Protein AF-A0A286UAE4-F1 (afdb_monomer)

Secondary structure (DSSP, 8-state):
-PPP----------PPEEES-TT-EEETT-EEEEEE--TT--SS-S--EEEEEEEETTEEPSS-SEEEEEGGGSEEEEEPP----EEEEEEEEESSS-EE---EEEE-

Structure (mmCIF, N/CA/C/O backbone):
data_AF-A0A286UAE4-F1
#
_entry.id   AF-A0A286UAE4-F1
#
loop_
_atom_site.group_PDB
_atom_site.id
_atom_site.type_symbol
_atom_site.label_atom_id
_atom_site.label_alt_id
_atom_site.label_comp_id
_atom_site.label_asym_id
_atom_site.label_entity_id
_atom_site.label_seq_id
_atom_site.pdbx_PDB_ins_code
_atom_site.Cartn_x
_atom_site.Cartn_y
_atom_site.Cartn_z
_atom_site.occupancy
_atom_site.B_iso_or_equiv
_atom_site.auth_seq_id
_atom_site.auth_comp_id
_atom_site.auth_asym_id
_atom_site.auth_atom_id
_atom_site.pdbx_PDB_model_num
ATOM 1 N N . MET A 1 1 ? 23.430 11.934 -44.252 1.00 40.41 1 MET A N 1
ATOM 2 C CA . MET A 1 1 ? 23.459 11.263 -42.937 1.00 40.41 1 MET A CA 1
ATOM 3 C C . MET A 1 1 ? 22.398 11.917 -42.076 1.00 40.41 1 MET A C 1
ATOM 5 O O . MET A 1 1 ? 22.588 13.050 -41.662 1.00 40.41 1 MET A O 1
ATOM 9 N N . THR A 1 2 ? 21.251 11.269 -41.910 1.00 44.66 2 THR A N 1
ATOM 10 C CA . THR A 1 2 ? 20.207 11.703 -40.977 1.00 44.66 2 THR A CA 1
ATOM 11 C C . THR A 1 2 ? 20.495 11.043 -39.633 1.00 44.66 2 THR A C 1
ATOM 13 O O . THR A 1 2 ? 20.568 9.819 -39.561 1.00 44.66 2 THR A O 1
ATOM 16 N N . LEU A 1 3 ? 20.728 11.844 -38.595 1.00 46.56 3 LEU A N 1
ATOM 17 C CA . LEU A 1 3 ? 20.808 11.354 -37.218 1.00 46.56 3 LEU A CA 1
ATOM 18 C C . LEU A 1 3 ? 19.435 10.761 -36.849 1.00 46.56 3 LEU A C 1
ATOM 20 O O . LEU A 1 3 ? 18.434 11.448 -37.077 1.00 46.56 3 LEU A O 1
ATOM 24 N N . PRO A 1 4 ? 19.341 9.532 -36.310 1.00 49.12 4 PRO A N 1
ATOM 25 C CA . PRO A 1 4 ? 18.080 9.049 -35.770 1.00 49.12 4 PRO A CA 1
ATOM 26 C C . PR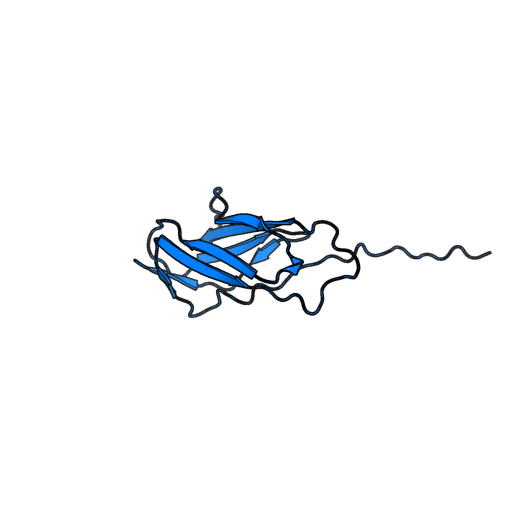O A 1 4 ? 17.712 9.956 -34.598 1.00 49.12 4 PRO A C 1
ATOM 28 O O . PRO A 1 4 ? 18.458 10.069 -33.627 1.00 49.12 4 PRO A O 1
ATOM 31 N N . THR A 1 5 ? 16.588 10.654 -34.720 1.00 53.50 5 THR A N 1
ATOM 32 C CA . THR A 1 5 ? 15.991 11.418 -33.622 1.00 53.50 5 THR A CA 1
ATOM 33 C C . THR A 1 5 ? 15.206 10.442 -32.752 1.00 53.50 5 THR A C 1
ATOM 35 O O . THR A 1 5 ? 13.988 10.508 -32.684 1.00 53.50 5 THR A O 1
ATOM 38 N N . GLU A 1 6 ? 15.894 9.495 -32.121 1.00 50.75 6 GLU A N 1
ATOM 39 C CA . GLU A 1 6 ? 15.295 8.678 -31.066 1.00 50.75 6 GLU A CA 1
ATOM 40 C C . GLU A 1 6 ? 15.437 9.480 -29.776 1.00 50.75 6 GLU A C 1
ATOM 42 O O . GLU A 1 6 ? 16.347 9.284 -28.969 1.00 50.75 6 GLU A O 1
ATOM 47 N N . LEU A 1 7 ? 14.562 10.474 -29.624 1.00 48.12 7 LEU A N 1
ATOM 48 C CA . LEU A 1 7 ? 14.245 10.996 -28.308 1.00 48.12 7 LEU A CA 1
ATOM 49 C C . LEU A 1 7 ? 13.582 9.817 -27.585 1.00 48.12 7 LEU A C 1
ATOM 51 O O . LEU A 1 7 ? 12.378 9.632 -27.716 1.00 48.12 7 LEU A O 1
ATOM 55 N N . SER A 1 8 ? 14.374 8.954 -26.936 1.00 49.38 8 SER A N 1
ATOM 56 C CA . SER A 1 8 ? 13.838 7.891 -26.089 1.00 49.38 8 SER A CA 1
ATOM 57 C C . SER A 1 8 ? 13.009 8.596 -25.029 1.00 49.38 8 SER A C 1
ATOM 59 O O . SER A 1 8 ? 13.558 9.194 -24.097 1.00 49.38 8 SER A O 1
ATOM 61 N N . GLU A 1 9 ? 11.698 8.622 -25.230 1.00 52.94 9 GLU A N 1
ATOM 62 C CA . GLU A 1 9 ? 10.738 8.964 -24.204 1.00 52.94 9 GLU A CA 1
ATOM 63 C C . GLU A 1 9 ? 11.117 8.038 -23.049 1.00 52.94 9 GLU A C 1
ATOM 65 O O . GLU A 1 9 ? 11.031 6.820 -23.184 1.00 52.94 9 GLU A O 1
ATOM 70 N N . ARG A 1 10 ? 11.754 8.576 -21.999 1.00 54.28 10 ARG A N 1
ATOM 71 C CA . ARG A 1 10 ? 12.074 7.774 -20.818 1.00 54.28 10 ARG A CA 1
ATOM 72 C C . ARG A 1 10 ? 10.740 7.215 -20.383 1.00 54.28 10 ARG A C 1
ATOM 74 O O . ARG A 1 10 ? 9.883 8.005 -20.011 1.00 54.28 10 ARG A O 1
ATOM 81 N N . ASP A 1 11 ? 10.555 5.919 -20.571 1.00 62.06 11 ASP A N 1
ATOM 82 C CA . ASP A 1 11 ? 9.244 5.293 -20.581 1.00 62.06 11 ASP A CA 1
ATOM 83 C C . ASP A 1 11 ? 8.668 5.418 -19.169 1.00 62.06 11 ASP A C 1
ATOM 85 O O . ASP A 1 11 ? 9.092 4.744 -18.228 1.00 62.06 11 ASP A O 1
ATOM 89 N N . ILE A 1 12 ? 7.822 6.432 -18.991 1.00 67.75 12 ILE A N 1
ATOM 90 C CA . ILE A 1 12 ? 7.286 6.835 -17.701 1.00 67.75 12 ILE A CA 1
ATOM 91 C C . ILE A 1 12 ? 6.399 5.693 -17.219 1.00 67.75 12 ILE A C 1
ATOM 93 O O . ILE A 1 12 ? 5.320 5.462 -17.766 1.00 67.75 12 ILE A O 1
ATOM 97 N N . TRP A 1 13 ? 6.826 4.985 -16.174 1.00 81.12 13 TRP A N 1
ATOM 98 C CA . TRP A 1 13 ? 6.013 3.911 -15.627 1.00 81.12 13 TRP A CA 1
ATOM 99 C C . TRP A 1 13 ? 5.124 4.399 -14.485 1.00 81.12 13 TRP A C 1
ATOM 101 O O . TRP A 1 13 ? 5.598 4.804 -13.423 1.00 81.12 13 TRP A O 1
ATOM 111 N N . VAL A 1 14 ? 3.809 4.321 -14.704 1.00 83.81 14 VAL A N 1
ATOM 112 C CA . VAL A 1 14 ? 2.781 4.646 -13.706 1.00 83.81 14 VAL A CA 1
ATOM 113 C C . VAL A 1 14 ? 1.966 3.383 -13.395 1.00 83.81 14 VAL A C 1
ATOM 115 O O . VAL A 1 14 ? 0.894 3.183 -13.972 1.00 83.81 14 VAL A O 1
ATOM 118 N N . PRO A 1 15 ? 2.465 2.474 -12.537 1.00 88.00 15 PRO A N 1
ATOM 119 C CA . PRO A 1 15 ? 1.749 1.244 -12.211 1.00 88.00 15 PRO A CA 1
ATOM 120 C C . PRO A 1 15 ? 0.391 1.550 -11.572 1.00 88.00 15 PRO A C 1
ATOM 122 O O . PRO A 1 15 ? 0.279 2.386 -10.673 1.00 88.00 15 PRO A O 1
ATOM 125 N N . THR A 1 16 ? -0.660 0.872 -12.036 1.00 91.75 16 THR A N 1
ATOM 126 C CA . THR A 1 16 ? -2.018 1.034 -11.491 1.00 91.75 16 THR A CA 1
ATOM 127 C C . THR A 1 16 ? -2.193 0.197 -10.242 1.00 91.75 16 THR A C 1
ATOM 129 O O . THR A 1 16 ? -2.047 -1.018 -10.310 1.00 91.75 16 THR A O 1
ATOM 132 N N . VAL A 1 17 ? -2.520 0.820 -9.106 1.00 95.38 17 VAL A N 1
ATOM 133 C CA . VAL A 1 17 ? -2.842 0.084 -7.876 1.00 95.38 17 VAL A CA 1
ATOM 134 C C . VAL A 1 17 ? -4.176 -0.641 -8.071 1.00 95.38 17 VAL A C 1
ATOM 136 O O . VAL A 1 17 ? -5.202 -0.018 -8.326 1.00 95.38 17 VAL A O 1
ATOM 139 N N . LEU A 1 18 ? -4.146 -1.968 -7.969 1.00 96.62 18 LEU A N 1
ATOM 140 C CA . LEU A 1 18 ? -5.299 -2.856 -8.143 1.00 96.62 18 LEU A CA 1
ATOM 141 C C . LEU A 1 18 ? -5.952 -3.226 -6.807 1.00 96.62 18 LEU A C 1
ATOM 143 O O . LEU A 1 18 ? -7.143 -3.521 -6.767 1.00 96.62 18 LEU A O 1
ATOM 147 N N . PHE A 1 19 ? -5.178 -3.227 -5.719 1.00 97.62 19 PHE A N 1
ATOM 148 C CA . PHE A 1 19 ? -5.674 -3.484 -4.371 1.00 97.62 19 PHE A CA 1
ATOM 149 C C . PHE A 1 19 ? -4.838 -2.696 -3.345 1.00 97.62 19 PHE A C 1
ATOM 151 O O . PHE A 1 19 ? -3.607 -2.689 -3.465 1.00 97.62 19 PHE A O 1
ATOM 158 N N . PRO A 1 20 ? -5.463 -2.063 -2.335 1.00 97.81 20 PRO A N 1
ATOM 159 C CA . PRO A 1 20 ? -6.905 -2.029 -2.076 1.00 97.81 20 PRO A CA 1
ATOM 160 C C . PRO A 1 20 ? -7.669 -1.216 -3.133 1.00 97.81 20 PRO A C 1
ATOM 162 O O . PRO A 1 20 ? -7.083 -0.453 -3.894 1.00 97.81 20 PRO A O 1
ATOM 165 N N . HIS A 1 21 ? -8.980 -1.421 -3.211 1.00 94.81 21 HIS A N 1
ATOM 166 C CA . HIS A 1 21 ? -9.885 -0.692 -4.105 1.00 94.81 21 HIS A CA 1
ATOM 167 C C . HIS A 1 21 ? -11.201 -0.365 -3.389 1.00 94.81 21 HIS A C 1
ATOM 169 O O . HIS A 1 21 ? -11.437 -0.819 -2.266 1.00 94.81 21 HIS A O 1
ATOM 175 N N . ASN A 1 22 ? -12.103 0.352 -4.064 1.00 96.06 22 ASN A N 1
ATOM 176 C CA . ASN A 1 22 ? -13.413 0.688 -3.510 1.00 96.06 22 ASN A CA 1
ATOM 177 C C . ASN A 1 22 ? -14.173 -0.550 -3.006 1.00 96.06 22 ASN A C 1
ATOM 179 O O . ASN A 1 22 ? -14.221 -1.577 -3.684 1.00 96.06 22 ASN A O 1
ATOM 183 N N . GLY A 1 23 ? -14.708 -0.461 -1.786 1.00 96.38 23 GLY A N 1
ATOM 184 C CA . GLY A 1 23 ? -15.358 -1.572 -1.080 1.00 96.38 23 GLY A CA 1
ATOM 185 C C . GLY A 1 23 ? -14.418 -2.477 -0.270 1.00 96.38 23 GLY A C 1
ATOM 186 O O . GLY A 1 23 ? -14.901 -3.348 0.450 1.00 96.38 23 GLY A O 1
ATOM 187 N N . THR A 1 24 ? -13.098 -2.275 -0.337 1.00 98.19 24 THR A N 1
ATOM 188 C CA . THR A 1 24 ? -12.138 -3.003 0.510 1.00 98.19 24 THR A CA 1
ATOM 189 C C . THR A 1 24 ? -12.212 -2.511 1.956 1.00 98.19 24 THR A C 1
ATOM 191 O O . THR A 1 24 ? -12.318 -1.308 2.201 1.00 98.19 24 THR A O 1
ATOM 194 N N . VAL A 1 25 ? -12.114 -3.441 2.911 1.00 98.50 25 VAL A N 1
ATOM 195 C CA . VAL A 1 25 ? -11.999 -3.150 4.346 1.00 98.50 25 VAL A CA 1
ATOM 196 C C . VAL A 1 25 ? -10.727 -3.795 4.884 1.00 98.50 25 VAL A C 1
ATOM 198 O O . VAL A 1 25 ? -10.538 -5.006 4.758 1.00 98.50 25 VAL A O 1
ATOM 201 N N . TRP A 1 26 ? -9.864 -2.984 5.479 1.00 98.50 26 TRP A N 1
ATOM 202 C CA . TRP A 1 26 ? -8.688 -3.410 6.228 1.00 98.50 26 TRP A CA 1
ATOM 203 C C . TRP A 1 26 ? -8.917 -3.199 7.717 1.00 98.50 26 TRP A C 1
ATOM 205 O O . TRP A 1 26 ? -9.669 -2.308 8.106 1.00 98.50 26 TRP A O 1
ATOM 215 N N . LYS A 1 27 ? -8.253 -4.007 8.541 1.00 98.38 27 LYS A N 1
ATOM 216 C CA . LYS A 1 27 ? -8.241 -3.812 9.992 1.00 98.38 27 LYS A CA 1
ATOM 217 C C . LYS A 1 27 ? -6.887 -3.296 10.437 1.00 98.38 27 LYS A C 1
ATOM 219 O O . LYS A 1 27 ? -5.878 -3.714 9.867 1.00 98.38 27 LYS A O 1
ATOM 224 N N . THR A 1 28 ? -6.867 -2.425 11.436 1.00 98.00 28 THR A N 1
ATOM 225 C CA . THR A 1 28 ? -5.627 -1.991 12.091 1.00 98.00 28 THR A CA 1
ATOM 226 C C . THR A 1 28 ? -4.818 -3.195 12.584 1.00 98.00 28 THR A C 1
ATOM 228 O O . THR A 1 28 ? -5.375 -4.250 12.886 1.00 98.00 28 THR A O 1
ATOM 231 N N . ASP A 1 29 ? -3.491 -3.060 12.594 1.00 96.81 29 ASP A N 1
ATOM 232 C CA . ASP A 1 29 ? -2.497 -4.075 12.982 1.00 96.81 29 ASP A CA 1
ATOM 233 C C . ASP A 1 29 ? -2.418 -5.343 12.113 1.00 96.81 29 ASP A C 1
ATOM 235 O O . ASP A 1 29 ? -1.419 -6.071 12.173 1.00 96.81 29 ASP A O 1
ATOM 239 N N . ASN A 1 30 ? -3.407 -5.598 11.253 1.00 98.12 30 ASN A N 1
ATOM 240 C CA . ASN A 1 30 ? -3.357 -6.696 10.297 1.00 98.12 30 ASN A CA 1
ATOM 241 C C . ASN A 1 30 ? -2.373 -6.414 9.158 1.00 98.12 30 ASN A C 1
ATOM 243 O O . ASN A 1 30 ? -2.015 -5.275 8.860 1.00 98.12 30 ASN A O 1
ATOM 247 N N . HIS A 1 31 ? -1.954 -7.491 8.496 1.00 98.56 31 HIS A N 1
ATOM 248 C CA . HIS A 1 31 ? -1.136 -7.423 7.293 1.00 98.56 31 HIS A CA 1
ATOM 249 C C . HIS A 1 31 ? -2.009 -7.617 6.057 1.00 98.56 31 HIS A C 1
ATOM 251 O O . HIS A 1 31 ? -2.864 -8.505 6.014 1.00 98.56 31 HIS A O 1
ATOM 257 N N . HIS A 1 32 ? -1.792 -6.780 5.049 1.00 98.50 32 HIS A N 1
ATOM 258 C CA . HIS A 1 32 ? -2.490 -6.852 3.775 1.00 98.50 32 HIS A CA 1
ATOM 259 C C . HIS A 1 32 ? -1.506 -6.659 2.626 1.00 98.50 32 HIS A C 1
ATOM 261 O O . HIS A 1 32 ? -0.526 -5.926 2.737 1.00 98.50 32 HIS A O 1
ATOM 267 N N . ASN A 1 33 ? -1.785 -7.295 1.490 1.00 98.38 33 ASN A N 1
ATOM 268 C CA . ASN A 1 33 ? -1.063 -6.980 0.266 1.00 98.38 33 ASN A CA 1
ATOM 269 C C . ASN A 1 33 ? -1.529 -5.627 -0.262 1.00 98.38 33 ASN A C 1
ATOM 271 O O . ASN A 1 33 ? -2.724 -5.358 -0.290 1.00 98.38 33 ASN A O 1
ATOM 275 N N . VAL A 1 34 ? -0.598 -4.827 -0.756 1.00 98.25 34 VAL A N 1
ATOM 276 C CA . VAL A 1 34 ? -0.851 -3.832 -1.795 1.00 98.25 34 VAL A CA 1
ATOM 277 C C . VAL A 1 34 ? -0.449 -4.476 -3.111 1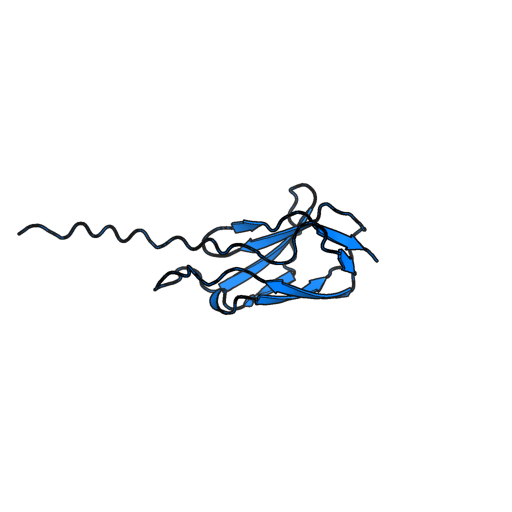.00 98.25 34 VAL A C 1
ATOM 279 O O . VAL A 1 34 ? 0.639 -5.041 -3.195 1.00 98.25 34 VAL A O 1
ATOM 282 N N . THR A 1 35 ? -1.301 -4.412 -4.133 1.00 97.88 35 THR A N 1
ATOM 283 C CA . THR A 1 35 ? -1.009 -4.996 -5.452 1.00 97.88 35 THR A CA 1
ATOM 284 C C . THR A 1 35 ? -1.184 -3.967 -6.549 1.00 97.88 35 THR A C 1
ATOM 286 O O . THR A 1 35 ? -2.120 -3.169 -6.491 1.00 97.88 35 THR A O 1
ATOM 289 N N . TRP A 1 36 ? -0.346 -4.023 -7.574 1.00 95.88 36 TRP A N 1
ATOM 290 C CA . TRP A 1 36 ? -0.419 -3.136 -8.727 1.00 95.88 36 TRP A CA 1
ATOM 291 C C . TRP A 1 36 ? -0.150 -3.881 -10.032 1.00 95.88 36 TRP A C 1
ATOM 293 O O . TRP A 1 36 ? 0.409 -4.977 -10.056 1.00 95.88 36 TRP A O 1
ATOM 303 N N . ASP A 1 37 ? -0.581 -3.274 -11.130 1.00 93.31 37 ASP A N 1
ATOM 304 C CA . ASP A 1 37 ? -0.428 -3.825 -12.465 1.00 93.31 37 ASP A CA 1
ATOM 305 C C . ASP A 1 37 ? 1.016 -3.678 -12.971 1.00 93.31 37 ASP A C 1
ATOM 307 O O . ASP A 1 37 ? 1.589 -2.585 -12.981 1.00 93.31 37 ASP A O 1
ATOM 311 N N . VAL A 1 38 ? 1.588 -4.795 -13.423 1.00 92.56 38 VAL A N 1
ATOM 312 C CA . VAL A 1 38 ? 2.931 -4.891 -14.018 1.00 92.56 38 VAL A CA 1
ATOM 313 C C . VAL A 1 38 ? 2.904 -5.323 -15.488 1.00 92.56 38 VAL A C 1
ATOM 315 O O . VAL A 1 38 ? 3.960 -5.487 -16.098 1.00 92.56 38 VAL A O 1
ATOM 318 N N . THR A 1 39 ? 1.718 -5.513 -16.075 1.00 89.88 39 THR A N 1
ATOM 319 C CA . THR A 1 39 ? 1.543 -6.038 -17.442 1.00 89.88 39 THR A CA 1
ATOM 320 C C . THR A 1 39 ? 2.116 -5.116 -18.519 1.00 89.88 39 THR A C 1
ATOM 322 O O . THR A 1 39 ? 2.621 -5.603 -19.527 1.00 89.88 39 THR A O 1
ATOM 325 N N . HIS A 1 40 ? 2.107 -3.804 -18.276 1.00 83.38 40 HIS A N 1
ATOM 326 C CA . HIS A 1 40 ? 2.604 -2.770 -19.190 1.00 83.38 40 HIS A CA 1
ATOM 327 C C . HIS A 1 40 ? 3.908 -2.129 -18.695 1.00 83.38 40 HIS A C 1
ATOM 329 O O . HIS A 1 40 ? 4.136 -0.939 -18.899 1.00 83.38 40 HIS A O 1
ATOM 335 N N . LYS A 1 41 ? 4.751 -2.884 -17.979 1.00 85.19 41 LYS A N 1
ATOM 336 C CA . LYS A 1 41 ? 6.043 -2.358 -17.527 1.00 85.19 41 LYS A CA 1
ATOM 337 C C . LYS A 1 41 ? 6.960 -2.065 -18.730 1.00 85.19 41 LYS A C 1
ATOM 339 O O . LYS A 1 41 ? 7.000 -2.877 -19.662 1.00 85.19 41 LYS A O 1
ATOM 344 N N . PRO A 1 42 ? 7.752 -0.985 -18.689 1.00 83.50 42 PRO A N 1
ATOM 345 C CA . PRO A 1 42 ? 8.735 -0.703 -19.725 1.00 83.50 42 PRO A CA 1
ATOM 346 C C . PRO A 1 42 ? 9.880 -1.726 -19.718 1.00 83.50 42 PRO A C 1
ATOM 348 O O . PRO A 1 42 ? 10.050 -2.523 -18.783 1.00 83.50 42 PRO A O 1
ATOM 351 N N . THR A 1 43 ? 10.693 -1.701 -20.777 1.00 82.75 43 THR A N 1
ATOM 352 C CA . THR A 1 43 ? 11.902 -2.541 -20.867 1.00 82.75 43 THR A CA 1
ATOM 353 C C . THR A 1 43 ? 12.922 -2.152 -19.795 1.00 82.75 43 THR A C 1
ATOM 355 O O . THR A 1 43 ? 13.533 -3.027 -19.183 1.00 82.75 43 THR A O 1
ATOM 358 N N . GLU A 1 44 ? 13.045 -0.853 -19.519 1.00 79.38 44 GLU A N 1
ATOM 359 C CA . GLU A 1 44 ? 13.889 -0.292 -18.465 1.00 79.38 44 GLU A CA 1
ATOM 360 C C . GLU A 1 44 ? 13.034 0.563 -17.527 1.00 79.38 44 GLU A C 1
ATOM 362 O O . GLU A 1 44 ? 12.334 1.468 -17.972 1.00 79.38 44 GLU A O 1
ATOM 367 N N . VAL A 1 45 ? 13.088 0.275 -16.225 1.00 78.50 45 VAL A N 1
ATOM 368 C CA . VAL A 1 45 ? 12.410 1.071 -15.193 1.00 78.50 45 VAL A CA 1
ATOM 369 C C . VAL A 1 45 ? 13.427 2.042 -14.602 1.00 78.50 45 VAL A C 1
ATOM 371 O O . VAL A 1 45 ? 14.443 1.603 -14.061 1.00 78.50 45 VAL A O 1
ATOM 374 N N . SER A 1 46 ? 13.168 3.348 -14.703 1.00 77.75 46 SER A N 1
ATOM 375 C CA . SER A 1 46 ? 14.124 4.379 -14.273 1.00 77.75 46 SER A CA 1
ATOM 376 C C . SER A 1 46 ? 14.259 4.439 -12.749 1.00 77.75 46 SER A C 1
ATOM 378 O O . SER A 1 46 ? 15.374 4.551 -12.237 1.00 77.75 46 SER A O 1
ATOM 380 N N . ASN A 1 47 ? 13.146 4.306 -12.023 1.00 79.94 47 ASN A N 1
ATOM 381 C CA . ASN A 1 47 ? 13.118 4.173 -10.569 1.00 79.94 47 ASN A CA 1
ATOM 382 C C . ASN A 1 47 ? 12.409 2.871 -10.153 1.00 79.94 47 ASN A C 1
ATOM 384 O O . ASN A 1 47 ? 11.195 2.862 -9.949 1.00 79.94 47 ASN A O 1
ATOM 388 N N . PRO A 1 48 ? 13.139 1.747 -10.037 1.00 86.50 48 PRO A N 1
ATOM 389 C CA . PRO A 1 48 ? 12.528 0.447 -9.770 1.00 86.50 48 PRO A CA 1
ATOM 390 C C . PRO A 1 48 ? 12.163 0.233 -8.296 1.00 86.50 48 PRO A C 1
ATOM 392 O O . PRO A 1 48 ? 11.502 -0.754 -7.980 1.00 86.50 48 PRO A O 1
ATOM 395 N N . VAL A 1 49 ? 12.586 1.126 -7.394 1.00 91.81 49 VAL A N 1
ATOM 396 C CA . VAL A 1 49 ? 12.404 0.969 -5.947 1.00 91.81 49 VAL A CA 1
ATOM 397 C C . VAL A 1 49 ? 11.149 1.707 -5.490 1.00 91.81 49 VAL A C 1
ATOM 399 O O . VAL A 1 49 ? 11.053 2.926 -5.614 1.00 91.81 49 VAL A O 1
ATOM 402 N N . GLY A 1 50 ? 10.199 0.960 -4.933 1.00 93.06 50 GLY A N 1
ATOM 403 C CA . GLY A 1 50 ? 8.905 1.476 -4.509 1.00 93.06 50 GLY A CA 1
ATOM 404 C C . GLY A 1 50 ? 8.856 1.957 -3.058 1.00 93.06 50 GLY A C 1
ATOM 405 O O . GLY A 1 50 ? 9.602 1.501 -2.180 1.00 93.06 50 GLY A O 1
ATOM 406 N N . ILE A 1 51 ? 7.916 2.870 -2.807 1.00 95.69 51 ILE A N 1
ATOM 407 C CA . ILE A 1 51 ? 7.480 3.288 -1.470 1.00 95.69 51 ILE A CA 1
ATOM 408 C C . ILE A 1 51 ? 5.949 3.291 -1.437 1.00 95.69 51 ILE A C 1
ATOM 410 O O . ILE A 1 51 ? 5.311 3.756 -2.382 1.00 95.69 51 ILE A O 1
ATOM 414 N N . ILE A 1 52 ? 5.363 2.796 -0.347 1.00 97.38 52 ILE A N 1
ATOM 415 C CA . ILE A 1 52 ? 3.926 2.891 -0.073 1.00 97.38 52 ILE A CA 1
ATOM 416 C C . ILE A 1 52 ? 3.682 3.914 1.028 1.00 97.38 52 ILE A C 1
ATOM 418 O O . ILE A 1 52 ? 4.243 3.795 2.116 1.00 97.38 52 ILE A O 1
ATOM 422 N N . PHE A 1 53 ? 2.771 4.853 0.785 1.00 97.50 53 PHE A N 1
ATOM 423 C CA . PHE A 1 53 ? 2.201 5.712 1.819 1.00 97.50 53 PHE A CA 1
ATOM 424 C C . PHE A 1 53 ? 0.700 5.486 1.972 1.00 97.50 53 PHE A C 1
ATOM 426 O O . PHE A 1 53 ? 0.011 5.094 1.029 1.00 97.50 53 PHE A O 1
ATOM 433 N N . LEU A 1 54 ? 0.196 5.806 3.162 1.00 97.88 54 LEU A N 1
ATOM 434 C CA . LEU A 1 54 ? -1.230 5.934 3.423 1.00 97.88 54 LEU A CA 1
ATOM 435 C C . LEU A 1 54 ? -1.642 7.401 3.274 1.00 97.88 54 LEU A C 1
ATOM 437 O O . LEU A 1 54 ? -0.990 8.288 3.827 1.00 97.88 54 LEU A O 1
ATOM 441 N N . ARG A 1 55 ? -2.731 7.664 2.558 1.00 97.19 55 ARG A N 1
ATOM 442 C CA . ARG A 1 55 ? -3.351 8.985 2.427 1.00 97.19 55 ARG A CA 1
ATOM 443 C C . ARG A 1 55 ? -4.776 8.943 2.964 1.00 97.19 55 ARG A C 1
ATOM 445 O O . ARG A 1 55 ? -5.450 7.926 2.848 1.00 97.19 55 ARG A O 1
ATOM 452 N N . ARG A 1 56 ? -5.229 10.055 3.536 1.00 95.88 56 ARG A N 1
ATOM 453 C CA . ARG A 1 56 ? -6.628 10.294 3.904 1.00 95.88 56 ARG A CA 1
ATOM 454 C C . ARG A 1 56 ? -6.961 11.759 3.679 1.00 95.88 56 ARG A C 1
ATOM 456 O O . ARG A 1 56 ? -6.172 12.617 4.065 1.00 95.88 56 ARG A O 1
ATOM 463 N N . ASP A 1 57 ? -8.109 12.048 3.069 1.00 91.31 57 ASP A N 1
ATOM 464 C CA . ASP A 1 57 ? -8.578 13.426 2.834 1.00 91.31 57 ASP A CA 1
ATOM 465 C C . ASP A 1 57 ? -7.531 14.311 2.121 1.00 91.31 57 ASP A C 1
ATOM 467 O O . ASP A 1 57 ? -7.341 15.484 2.437 1.00 91.31 57 ASP A O 1
ATOM 471 N N . GLY A 1 58 ? -6.785 13.724 1.177 1.00 90.19 58 GLY A N 1
ATOM 472 C CA . GLY A 1 58 ? -5.704 14.407 0.459 1.00 90.19 58 GLY A CA 1
ATOM 473 C C . GLY A 1 58 ? -4.411 14.611 1.263 1.00 90.19 58 GLY A C 1
ATOM 474 O O . GLY A 1 58 ? -3.427 15.099 0.708 1.00 90.19 58 GLY A O 1
ATOM 475 N N . ILE A 1 59 ? -4.367 14.206 2.534 1.00 93.62 59 ILE A N 1
ATOM 476 C CA . ILE A 1 59 ? -3.201 14.331 3.413 1.00 93.62 59 ILE A CA 1
ATOM 477 C C . ILE A 1 59 ? -2.460 12.995 3.476 1.00 93.62 59 ILE A C 1
ATOM 479 O O . ILE A 1 59 ? -3.012 11.973 3.882 1.00 93.62 59 ILE A O 1
ATOM 483 N N . ILE A 1 60 ? -1.192 13.005 3.066 1.00 95.06 60 ILE A N 1
ATOM 484 C CA . ILE A 1 60 ? -0.302 11.840 3.131 1.00 95.06 60 ILE A CA 1
ATOM 485 C C . ILE A 1 60 ? 0.255 11.702 4.552 1.00 95.06 60 ILE A C 1
ATOM 487 O O . ILE A 1 60 ? 0.798 12.660 5.107 1.00 95.06 60 ILE A O 1
ATOM 491 N N . ASN A 1 61 ? 0.166 10.500 5.121 1.00 94.00 61 ASN A N 1
ATOM 492 C CA . ASN A 1 61 ? 0.906 10.136 6.322 1.00 94.00 61 ASN A CA 1
ATOM 493 C C . ASN A 1 61 ? 2.401 10.068 5.981 1.00 94.00 61 ASN A C 1
ATOM 495 O O . ASN A 1 61 ? 2.800 9.353 5.067 1.00 94.00 61 ASN A O 1
ATOM 499 N N . GLN A 1 62 ? 3.227 10.825 6.703 1.00 91.88 62 GLN A N 1
ATOM 500 C CA . GLN A 1 62 ? 4.658 10.942 6.414 1.00 91.88 62 GLN A CA 1
ATOM 501 C C . GLN A 1 62 ? 5.448 9.666 6.736 1.00 91.88 62 GLN A C 1
ATOM 503 O O . GLN A 1 62 ? 6.582 9.522 6.280 1.00 91.88 62 GLN A O 1
ATOM 508 N N . THR A 1 63 ? 4.862 8.735 7.491 1.00 95.62 63 THR A N 1
ATOM 509 C CA . THR A 1 63 ? 5.450 7.417 7.731 1.00 95.62 63 THR A CA 1
ATOM 510 C C . THR A 1 63 ? 5.027 6.452 6.618 1.00 95.62 63 THR A C 1
ATOM 512 O O . THR A 1 63 ? 3.832 6.170 6.487 1.00 95.62 63 THR A O 1
ATOM 515 N N . PRO A 1 64 ? 5.969 5.932 5.807 1.00 97.12 64 PRO A N 1
ATOM 516 C CA . PRO A 1 64 ? 5.645 4.948 4.782 1.00 97.12 64 PRO A CA 1
ATOM 517 C C . PRO A 1 64 ? 5.225 3.618 5.416 1.00 97.12 64 PRO A C 1
ATOM 519 O O . PRO A 1 64 ? 5.764 3.219 6.446 1.00 97.12 64 PRO A O 1
ATOM 522 N N . LEU A 1 65 ? 4.300 2.911 4.766 1.00 97.88 65 LEU A N 1
ATOM 523 C CA . LEU A 1 65 ? 3.887 1.562 5.167 1.00 97.88 65 LEU A CA 1
ATOM 524 C C . LEU A 1 65 ? 4.902 0.495 4.735 1.00 97.88 65 LEU A C 1
ATOM 526 O O . LEU A 1 65 ? 5.048 -0.528 5.393 1.00 97.88 65 LEU A O 1
ATOM 530 N N . ALA A 1 66 ? 5.594 0.734 3.619 1.00 97.88 66 ALA A N 1
ATOM 531 C CA . ALA A 1 66 ? 6.673 -0.110 3.118 1.00 97.88 66 ALA A CA 1
ATOM 532 C C . ALA A 1 66 ? 7.625 0.702 2.236 1.00 97.88 66 ALA A C 1
ATOM 534 O O . ALA A 1 66 ? 7.215 1.651 1.563 1.00 97.88 66 ALA A O 1
ATOM 535 N N . THR A 1 67 ? 8.896 0.310 2.218 1.00 96.88 67 THR A N 1
ATOM 536 C CA . THR A 1 67 ? 9.951 0.912 1.394 1.00 96.88 67 THR A CA 1
ATOM 537 C C . THR A 1 67 ? 10.883 -0.175 0.865 1.00 96.88 67 THR A C 1
ATOM 539 O O . THR A 1 67 ? 10.991 -1.251 1.452 1.00 96.88 67 THR A O 1
ATOM 542 N N . GLY A 1 68 ? 11.581 0.100 -0.239 1.00 95.31 68 GLY A N 1
ATOM 543 C CA . GLY A 1 68 ? 12.705 -0.735 -0.679 1.00 95.31 68 GLY A CA 1
ATOM 544 C C . GLY A 1 68 ? 12.328 -1.999 -1.458 1.00 95.31 68 GLY A C 1
ATOM 545 O O . GLY A 1 68 ? 13.211 -2.801 -1.758 1.00 95.31 68 GLY A O 1
ATOM 546 N N . PHE A 1 69 ? 11.052 -2.186 -1.798 1.00 95.19 69 PHE A N 1
ATOM 547 C CA . PHE A 1 69 ? 10.589 -3.292 -2.643 1.00 95.19 69 PHE A CA 1
ATOM 548 C C . PHE A 1 69 ? 10.759 -2.962 -4.130 1.00 95.19 69 PHE A C 1
ATOM 550 O O . PHE A 1 69 ? 10.843 -1.789 -4.504 1.00 95.19 69 PHE A O 1
ATOM 557 N N . GLN A 1 70 ? 10.802 -3.984 -4.989 1.00 93.75 70 GLN A N 1
ATOM 558 C CA . GLN A 1 70 ? 10.875 -3.767 -6.431 1.00 93.75 70 GLN A CA 1
ATOM 559 C C . GLN A 1 70 ? 9.469 -3.557 -6.986 1.00 93.75 70 GLN A C 1
ATOM 561 O O . GLN A 1 70 ? 8.574 -4.375 -6.782 1.00 93.75 70 GLN A O 1
ATOM 566 N N . LEU A 1 71 ? 9.265 -2.493 -7.761 1.00 92.25 71 LEU A N 1
ATOM 567 C CA . LEU A 1 71 ? 7.996 -2.264 -8.452 1.00 92.25 71 LEU A CA 1
ATOM 568 C C . LEU A 1 71 ? 7.655 -3.429 -9.397 1.00 92.25 71 LEU A C 1
ATOM 570 O O . LEU A 1 71 ? 6.491 -3.717 -9.644 1.00 92.25 71 LEU A O 1
ATOM 574 N N . THR A 1 72 ? 8.642 -4.165 -9.906 1.00 92.25 72 THR A N 1
ATOM 575 C CA . THR A 1 72 ? 8.393 -5.339 -10.755 1.00 92.25 72 THR A CA 1
ATOM 576 C C . THR A 1 72 ? 7.772 -6.528 -10.019 1.00 92.25 72 THR A C 1
ATOM 578 O O . THR A 1 72 ? 7.302 -7.446 -10.686 1.00 92.25 72 THR A O 1
ATOM 581 N N . ASP A 1 73 ? 7.734 -6.522 -8.682 1.00 95.44 73 ASP A N 1
ATOM 582 C CA . ASP A 1 73 ? 7.155 -7.615 -7.889 1.00 95.44 73 ASP A CA 1
ATOM 583 C C . ASP A 1 73 ? 5.619 -7.648 -7.982 1.00 95.44 73 ASP A C 1
ATOM 585 O O . ASP A 1 73 ? 4.994 -8.669 -7.690 1.00 95.44 73 ASP A O 1
ATOM 589 N N . GLY A 1 74 ? 4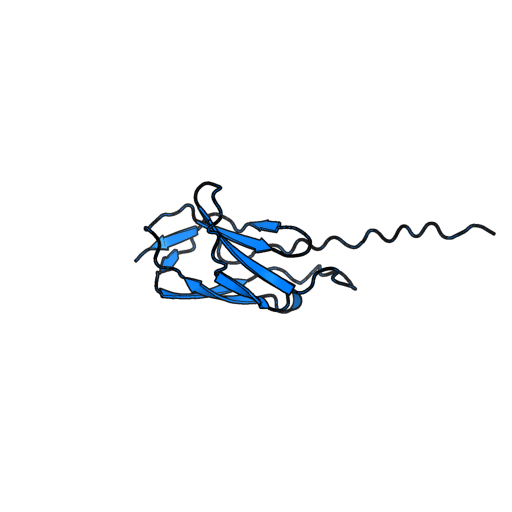.991 -6.533 -8.378 1.00 95.06 74 GLY A N 1
ATOM 590 C CA . GLY A 1 74 ? 3.536 -6.404 -8.528 1.00 95.06 74 GLY A CA 1
ATOM 591 C C . GLY A 1 74 ? 2.755 -6.419 -7.213 1.00 95.06 74 GLY A C 1
ATOM 592 O O . GLY A 1 74 ? 1.534 -6.244 -7.216 1.00 95.06 74 GLY A O 1
ATOM 593 N N . ARG A 1 75 ? 3.438 -6.631 -6.085 1.00 97.81 75 ARG A N 1
ATOM 594 C CA . ARG A 1 75 ? 2.860 -6.554 -4.749 1.00 97.81 75 ARG A CA 1
ATOM 595 C C . ARG A 1 75 ? 3.905 -6.334 -3.664 1.00 97.81 75 ARG A C 1
ATOM 597 O O . ARG A 1 75 ? 5.056 -6.734 -3.809 1.00 97.81 75 ARG A O 1
ATOM 604 N N . VAL A 1 76 ? 3.452 -5.802 -2.537 1.00 98.50 76 VAL A N 1
ATOM 605 C CA . VAL A 1 76 ? 4.184 -5.795 -1.266 1.00 98.50 76 VAL A CA 1
ATOM 606 C C . VAL A 1 76 ? 3.193 -5.997 -0.123 1.00 98.50 76 VAL A C 1
ATOM 608 O O . VAL A 1 76 ? 2.069 -5.501 -0.188 1.00 98.50 76 VAL A O 1
ATOM 611 N N . GLU A 1 77 ? 3.580 -6.742 0.906 1.00 98.56 77 GLU A N 1
ATOM 612 C CA . GLU A 1 77 ? 2.788 -6.846 2.133 1.00 98.56 77 GLU A CA 1
ATOM 613 C C . GLU A 1 77 ? 3.092 -5.650 3.042 1.00 98.56 77 GLU A C 1
ATOM 615 O O . GLU A 1 77 ? 4.250 -5.259 3.196 1.00 98.56 77 GLU A O 1
ATOM 620 N N . VAL A 1 78 ? 2.052 -5.058 3.626 1.00 98.44 78 VAL A N 1
ATOM 621 C CA . VAL A 1 78 ? 2.154 -3.929 4.552 1.00 98.44 78 VAL A CA 1
ATOM 622 C C . VAL A 1 78 ? 1.399 -4.227 5.837 1.00 98.44 78 VAL A C 1
ATOM 624 O O . VAL A 1 78 ? 0.357 -4.886 5.807 1.00 98.44 78 VAL A O 1
ATOM 627 N N . GLN A 1 79 ? 1.889 -3.695 6.954 1.00 98.38 79 GLN A N 1
ATOM 628 C CA . GLN A 1 79 ? 1.124 -3.644 8.194 1.00 98.38 79 GLN A CA 1
ATOM 629 C C . GLN A 1 79 ? 0.248 -2.388 8.200 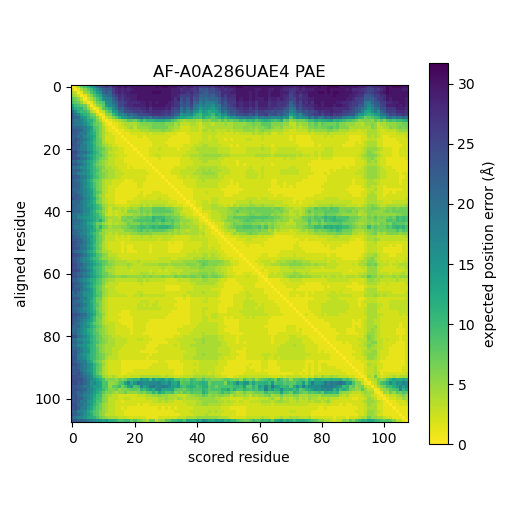1.00 98.38 79 GLN A C 1
ATOM 631 O O . GLN A 1 79 ? 0.716 -1.287 7.899 1.00 98.38 79 GLN A O 1
ATOM 636 N N . VAL A 1 80 ? -1.029 -2.549 8.541 1.00 97.94 80 VAL A N 1
ATOM 637 C CA . VAL A 1 80 ? -1.962 -1.427 8.662 1.00 97.94 80 VAL A CA 1
ATOM 638 C C . VAL 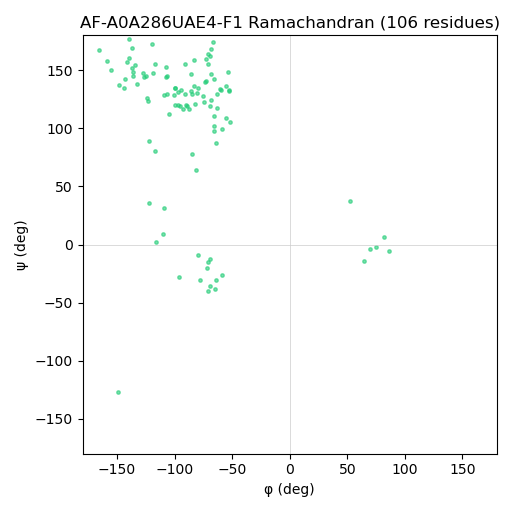A 1 80 ? -1.656 -0.671 9.956 1.00 97.94 80 VAL A C 1
ATOM 640 O O . VAL A 1 80 ? -1.678 -1.285 11.023 1.00 97.94 80 VAL A O 1
ATOM 643 N N . PRO A 1 81 ? -1.366 0.640 9.895 1.00 97.12 81 PRO A N 1
ATOM 644 C CA . PRO A 1 81 ? -1.056 1.416 11.087 1.00 97.12 81 PRO A CA 1
ATOM 645 C C . PRO A 1 81 ? -2.310 1.616 11.941 1.00 97.12 81 PRO A C 1
ATOM 647 O O . PRO A 1 81 ? -3.422 1.642 11.413 1.00 97.12 81 PRO A O 1
ATOM 650 N N . ASP A 1 82 ? -2.123 1.833 13.239 1.00 96.94 82 ASP A N 1
ATOM 651 C CA . ASP A 1 82 ? -3.187 2.281 14.140 1.00 96.94 82 ASP A CA 1
ATOM 652 C C . ASP A 1 82 ? -3.633 3.705 13.754 1.00 96.94 82 ASP A C 1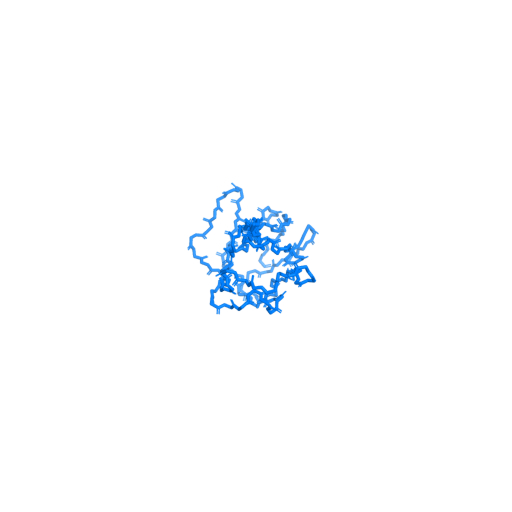
ATOM 654 O O . ASP A 1 82 ? -2.929 4.694 13.986 1.00 96.94 82 ASP A O 1
ATOM 658 N N . VAL A 1 83 ? -4.772 3.802 13.064 1.00 96.19 83 VAL A N 1
ATOM 659 C CA . VAL A 1 83 ? -5.359 5.054 12.571 1.00 96.19 83 VAL A CA 1
ATOM 660 C C . VAL A 1 83 ? -6.869 5.069 12.818 1.00 96.19 83 VAL A C 1
ATOM 662 O O . VAL A 1 83 ? -7.498 4.012 12.812 1.00 96.19 83 VAL A O 1
ATOM 665 N N . PRO A 1 84 ? -7.492 6.254 12.981 1.00 97.00 84 PRO A N 1
ATOM 666 C CA . PRO A 1 84 ? -8.924 6.330 13.251 1.00 97.00 84 PRO A CA 1
ATOM 667 C C . PRO A 1 84 ? -9.760 5.698 12.128 1.00 97.00 84 PRO A C 1
ATOM 669 O O . PRO A 1 84 ? -9.556 6.069 10.969 1.00 97.00 84 PRO A O 1
ATOM 672 N N . PRO A 1 85 ? -10.759 4.851 12.438 1.00 97.81 85 PRO A N 1
ATOM 673 C CA . PRO A 1 85 ? -11.605 4.238 11.423 1.00 97.81 85 PRO A CA 1
ATOM 674 C C . PRO A 1 85 ? -12.232 5.258 10.466 1.00 97.81 85 PRO A C 1
ATOM 676 O O . PRO A 1 85 ? -12.774 6.281 10.896 1.00 97.81 85 PRO A O 1
ATOM 679 N N . ALA A 1 86 ? -12.155 4.989 9.162 1.00 97.75 86 ALA A N 1
ATOM 680 C CA . ALA A 1 86 ? -12.777 5.796 8.110 1.00 97.75 86 ALA A CA 1
ATOM 681 C C . ALA A 1 86 ? -12.809 5.045 6.772 1.00 97.75 86 ALA A C 1
ATOM 683 O O . ALA A 1 86 ? -12.141 4.027 6.614 1.00 97.75 86 ALA A O 1
ATOM 684 N N . SER A 1 87 ? -13.574 5.563 5.807 1.00 97.38 87 SER A N 1
ATOM 685 C CA . SER A 1 87 ? -13.824 4.938 4.497 1.00 97.38 87 SER A CA 1
ATOM 686 C C . SER A 1 87 ? -13.180 5.654 3.304 1.00 97.38 87 SER A C 1
ATOM 688 O O . SER A 1 87 ? -13.517 5.356 2.163 1.00 97.38 87 SER A O 1
ATOM 690 N N . ASN A 1 88 ? -12.320 6.635 3.566 1.00 97.00 88 ASN A N 1
ATOM 691 C CA . ASN A 1 88 ? -11.697 7.535 2.592 1.00 97.00 88 ASN A CA 1
ATOM 692 C C . ASN A 1 88 ? -10.161 7.464 2.664 1.00 97.00 88 ASN A C 1
ATOM 694 O O . ASN A 1 88 ? -9.466 8.480 2.564 1.00 97.00 88 ASN A O 1
ATOM 698 N N . TYR A 1 89 ? -9.644 6.263 2.929 1.00 98.06 89 TYR A N 1
ATOM 699 C CA . TYR A 1 89 ? -8.218 5.983 2.868 1.00 98.06 89 TYR A CA 1
ATOM 700 C C . TYR A 1 89 ? -7.807 5.619 1.450 1.00 98.06 89 TYR A C 1
ATOM 702 O O . TYR A 1 89 ? -8.551 4.961 0.733 1.00 98.06 89 TYR A O 1
ATOM 710 N N . GLU A 1 90 ? -6.592 5.988 1.074 1.00 97.88 90 GLU A N 1
ATOM 711 C CA . GLU A 1 90 ? -6.004 5.666 -0.220 1.00 97.88 90 GLU A CA 1
ATOM 712 C C . GLU A 1 90 ? -4.559 5.210 -0.024 1.00 97.88 90 GLU A C 1
ATOM 714 O O . GLU A 1 90 ? -3.836 5.705 0.846 1.00 97.88 90 GLU A O 1
ATOM 719 N N . ILE A 1 91 ? -4.123 4.264 -0.849 1.00 97.50 91 ILE A N 1
ATOM 720 C CA . ILE A 1 91 ? -2.722 3.874 -0.951 1.00 97.50 91 ILE A CA 1
ATOM 721 C C . ILE A 1 91 ? -2.061 4.717 -2.026 1.00 97.50 91 ILE A C 1
ATOM 723 O O . ILE A 1 91 ? -2.550 4.772 -3.150 1.00 97.50 91 ILE A O 1
ATOM 727 N N . ILE A 1 92 ? -0.926 5.327 -1.690 1.00 96.00 92 ILE A N 1
ATOM 728 C CA . ILE A 1 92 ? -0.064 6.019 -2.646 1.00 96.00 92 ILE A CA 1
ATOM 729 C C . ILE A 1 92 ? 1.153 5.146 -2.916 1.00 96.00 92 ILE A C 1
ATOM 731 O O . ILE A 1 92 ? 1.987 4.951 -2.031 1.00 96.00 92 ILE A O 1
ATOM 735 N N . LEU A 1 93 ? 1.251 4.642 -4.143 1.00 94.69 93 LEU A N 1
ATOM 736 C CA . LEU A 1 93 ? 2.437 3.969 -4.654 1.00 94.69 93 LEU A CA 1
ATOM 737 C C . LEU A 1 93 ? 3.343 5.009 -5.312 1.00 94.69 93 LEU A C 1
ATOM 739 O O . LEU A 1 93 ? 2.939 5.682 -6.260 1.00 94.69 93 LEU A O 1
ATOM 743 N N . VAL A 1 94 ? 4.559 5.140 -4.792 1.00 89.00 94 VAL A N 1
ATOM 744 C CA . VAL A 1 94 ? 5.593 6.038 -5.316 1.00 89.00 94 VAL A CA 1
ATOM 745 C C . VAL A 1 94 ? 6.583 5.232 -6.152 1.00 89.00 94 VAL A C 1
ATOM 747 O O . VAL A 1 94 ? 7.114 4.224 -5.680 1.00 89.00 94 VAL A O 1
ATOM 750 N N . GLY A 1 95 ? 6.832 5.704 -7.374 1.00 76.81 95 GLY A N 1
ATOM 751 C CA . GLY A 1 95 ? 7.795 5.159 -8.335 1.00 76.81 95 GLY A CA 1
ATOM 752 C C . GLY A 1 95 ? 8.366 6.271 -9.220 1.00 76.81 95 GLY A C 1
ATOM 753 O O . GLY A 1 95 ? 8.828 7.287 -8.699 1.00 76.81 95 GLY A O 1
ATOM 754 N N . ASP A 1 96 ? 8.305 6.111 -10.547 1.00 60.00 96 ASP A N 1
ATOM 755 C CA . ASP A 1 96 ? 8.599 7.206 -11.491 1.00 60.00 96 ASP A CA 1
ATOM 756 C C . ASP A 1 96 ? 7.511 8.299 -11.436 1.00 60.00 96 ASP A C 1
ATOM 758 O O . ASP A 1 96 ? 7.817 9.488 -11.510 1.00 60.00 96 ASP A O 1
ATOM 762 N N . PHE A 1 97 ? 6.246 7.903 -11.230 1.00 64.38 97 PHE A N 1
ATOM 763 C CA . PHE A 1 97 ? 5.120 8.782 -10.891 1.00 64.38 97 PHE A CA 1
ATOM 764 C C . PHE A 1 97 ? 4.304 8.182 -9.750 1.00 64.38 97 PHE A C 1
ATOM 766 O O . PHE A 1 97 ? 4.268 6.966 -9.559 1.00 64.38 97 PHE A O 1
ATOM 773 N N . ASN A 1 98 ? 3.623 9.049 -9.004 1.00 72.94 98 ASN A N 1
ATOM 774 C CA . ASN A 1 98 ? 2.744 8.618 -7.927 1.00 72.94 98 ASN A CA 1
ATOM 775 C C . ASN A 1 98 ? 1.413 8.146 -8.503 1.00 72.94 98 ASN A C 1
ATOM 777 O O . ASN A 1 98 ? 0.805 8.857 -9.306 1.00 72.94 98 ASN A O 1
ATOM 781 N N . ASN A 1 99 ? 0.928 7.003 -8.029 1.00 83.88 99 ASN A N 1
ATOM 782 C CA . ASN A 1 99 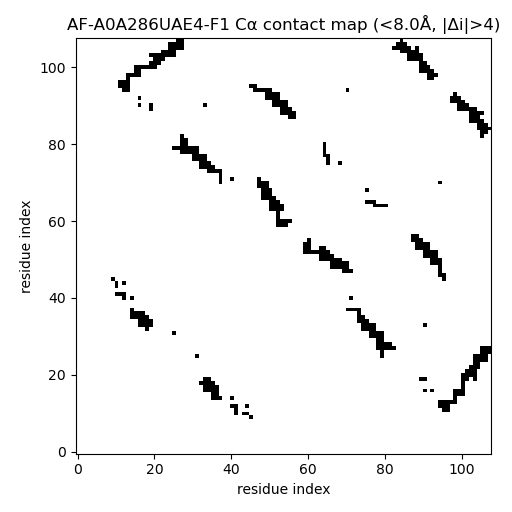? -0.431 6.560 -8.299 1.00 83.88 99 ASN A CA 1
ATOM 783 C C . ASN A 1 99 ? -1.187 6.285 -7.002 1.00 83.88 99 ASN A C 1
ATOM 785 O O . ASN A 1 99 ? -0.598 5.836 -6.017 1.00 83.88 99 ASN A O 1
ATOM 789 N N . ALA A 1 100 ? -2.483 6.572 -7.013 1.00 88.50 100 ALA A N 1
ATOM 790 C CA . ALA A 1 100 ? -3.371 6.339 -5.887 1.00 88.50 100 ALA A CA 1
ATOM 791 C C . ALA A 1 100 ? -4.283 5.141 -6.169 1.00 88.50 100 ALA A C 1
ATOM 793 O O . ALA A 1 100 ? -4.708 4.925 -7.305 1.00 88.50 100 ALA A O 1
ATOM 794 N N . SER A 1 101 ? -4.606 4.373 -5.132 1.00 93.25 101 SER A N 1
ATOM 795 C CA . SER A 1 101 ? -5.750 3.464 -5.179 1.00 93.25 101 SER A CA 1
ATOM 796 C C . SER A 1 101 ? -7.068 4.241 -5.253 1.00 93.25 101 SER A C 1
ATOM 798 O O . SER A 1 101 ? -7.102 5.457 -5.089 1.00 93.25 101 SER A O 1
ATOM 800 N N . GLY A 1 102 ? -8.180 3.523 -5.420 1.00 94.00 102 GLY A N 1
ATOM 801 C CA . GLY A 1 102 ? -9.473 4.063 -4.998 1.00 94.00 102 GLY A CA 1
ATOM 802 C C . GLY A 1 102 ? -9.590 4.113 -3.470 1.00 94.00 102 GLY A C 1
ATOM 803 O O . GLY A 1 102 ? -8.844 3.419 -2.769 1.00 94.00 102 GLY A O 1
ATOM 804 N N . ASP A 1 103 ? -10.565 4.882 -2.983 1.00 96.75 103 ASP A N 1
ATOM 805 C CA . ASP A 1 103 ? -10.909 4.951 -1.561 1.00 96.75 103 ASP A CA 1
ATOM 806 C C . ASP A 1 103 ? -11.221 3.563 -0.994 1.00 96.75 103 ASP A C 1
ATOM 808 O O . ASP A 1 103 ? -11.967 2.791 -1.601 1.00 96.75 103 ASP A O 1
ATOM 812 N N . PHE A 1 104 ? -10.713 3.260 0.195 1.00 98.31 104 PHE A N 1
ATOM 813 C CA . PHE A 1 104 ? -11.032 2.054 0.947 1.00 98.31 104 PHE A CA 1
ATOM 814 C C . PHE A 1 104 ? -11.240 2.359 2.434 1.00 98.31 104 PHE A C 1
ATOM 816 O O . PHE A 1 104 ? -10.988 3.464 2.920 1.00 98.31 104 PHE A O 1
ATOM 823 N N . THR A 1 105 ? -11.749 1.364 3.161 1.00 98.56 105 THR A N 1
ATOM 824 C CA . THR A 1 105 ? -12.050 1.484 4.589 1.00 98.56 105 THR A CA 1
ATOM 825 C C . THR A 1 105 ? -10.953 0.872 5.444 1.00 98.56 105 THR A C 1
ATOM 827 O O . THR A 1 105 ? -10.527 -0.250 5.187 1.00 98.56 105 THR A O 1
ATOM 830 N N . ILE A 1 106 ? -10.552 1.583 6.495 1.00 98.44 106 ILE A N 1
ATOM 831 C CA . ILE A 1 106 ? -9.828 1.011 7.633 1.00 98.44 106 ILE A CA 1
ATOM 832 C C . ILE A 1 106 ? -10.788 1.003 8.823 1.00 98.44 106 ILE A C 1
ATOM 834 O O . ILE A 1 106 ? -11.425 2.018 9.112 1.00 98.44 106 ILE A O 1
ATOM 838 N N . SER A 1 107 ? -10.919 -0.149 9.476 1.00 97.38 107 SER A N 1
ATOM 839 C CA . SER A 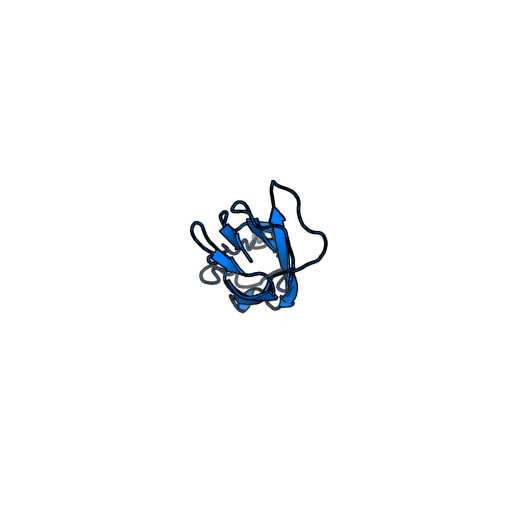1 107 ? -11.667 -0.344 10.719 1.00 97.38 107 SER A CA 1
ATOM 840 C C . SER A 1 107 ? -10.755 -0.847 11.835 1.00 97.38 107 SER A C 1
ATOM 842 O O . SER A 1 107 ? -9.608 -1.216 11.585 1.00 97.38 107 SER A O 1
ATOM 844 N N . GLU A 1 108 ? -11.306 -0.914 13.046 1.00 91.31 108 GLU A N 1
ATOM 845 C CA . GLU A 1 108 ? -10.756 -1.732 14.138 1.00 91.31 108 GLU A CA 1
ATOM 846 C C . GLU A 1 108 ? -10.799 -3.240 13.796 1.00 91.31 108 GLU A C 1
ATOM 848 O O . GLU A 1 108 ? -11.657 -3.666 12.971 1.00 91.31 108 GLU A O 1
#

Mean predicted aligned error: 6.29 Å

Radius of gyration: 16.21 Å; Cα contacts (8 Å, |Δi|>4): 237; chains: 1; bounding box: 39×22×57 Å

Organism: NCBI:txid2282107

Sequence (108 aa):
MTLPTELSERDIWVPTVLFPHNGTVWKTDNHHNVTWDVTHKPTEVSNPVGIIFLRRDGIINQTPLATGFQLTDGRVEVQVPDVPPASNYEIILVGDFNNASGDFTISE

Nearest PDB structures (foldseek):
  7mrs-assembly1_A  TM=4.621E-01  e=7.036E-02  Danio rerio
  8osd-assembly2_B  TM=3.806E-01  e=2.455E-02  Homo sapiens
  5e53-assembly3_C  TM=4.661E-01  e=1.707E-01  Gallus gallus
  2ibg-assembly4_D  TM=4.884E-01  e=2.252E-01  Drosophila melanogaster
  5e7l-assembly1_A  TM=4.981E-01  e=4.380E-01  Mus musculus

Solvent-accessible surface area (backbone atoms only — not comparable to full-atom values): 6223 Å² total; per-residue (Å²): 136,81,79,83,83,73,75,71,69,75,57,80,51,67,56,49,47,67,32,58,28,70,88,38,75,46,40,46,72,39,75,46,68,39,31,35,55,54,90,83,61,55,98,60,66,90,49,47,57,26,37,33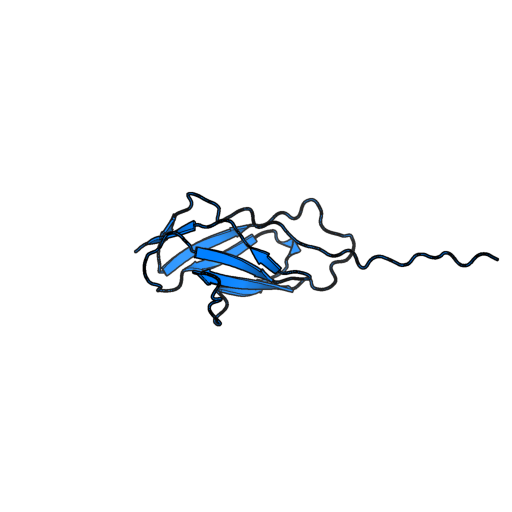,28,46,29,42,90,92,45,68,46,90,65,60,53,40,68,78,44,54,54,85,66,32,53,50,75,28,59,37,66,92,66,84,66,47,64,55,33,30,46,36,43,38,50,72,42,77,34,61,27,46,44,19,28,41,36,118

pLDDT: mean 88.4, std 14.96, range [40.41, 98.56]

Foldseek 3Di:
DDDPPCPPPLPQDDWAFPPPAQPDEAEAQDKDKTFTDPPPPDPDFPFQWKWKWKDFPNRTDPDTQDTGDGVNVRIDIGHHHPDDWDFAMWIWIDGSDIDIHHTGTYDD